Protein AF-A0A847WVZ4-F1 (afdb_monomer_lite)

pLDDT: mean 89.69, std 7.44, range [55.19, 97.31]

Radius of gyration: 20.36 Å; chains: 1; bounding box: 40×24×49 Å

Foldseek 3Di:
DWFWKAAPPPRDIDTDPDDDCADPVPRDSRMDTDRCPVVDDDDDDDPQVVVLVVVCVVPVVCVPPDDDGD

Secondary structure (DSSP, 8-state):
--EEEEETTT--EEEESS--SS-TTT--S-EEEETTTTTS------HHHHHHHHHHHH-GGGTTS-----

Structure (mmCIF, N/CA/C/O backbone):
data_AF-A0A847WVZ4-F1
#
_entry.id   AF-A0A847WVZ4-F1
#
loop_
_atom_site.group_PDB
_atom_site.id
_atom_site.type_symbol
_atom_site.label_atom_id
_atom_site.label_alt_id
_atom_site.label_comp_id
_atom_site.label_asym_id
_atom_site.label_entity_id
_atom_site.label_seq_id
_atom_site.pdbx_PDB_ins_code
_atom_site.Cartn_x
_atom_site.Cartn_y
_atom_site.Cartn_z
_atom_site.occupancy
_atom_site.B_iso_or_equiv
_atom_site.auth_seq_id
_atom_site.auth_comp_id
_atom_site.auth_asym_id
_atom_site.auth_atom_id
_atom_site.pdbx_PDB_model_num
ATOM 1 N N . MET A 1 1 ? 18.493 -5.472 -13.946 1.00 55.19 1 MET A N 1
ATOM 2 C CA . MET A 1 1 ? 17.547 -5.760 -15.039 1.00 55.19 1 MET A CA 1
ATOM 3 C C . MET A 1 1 ? 16.481 -4.678 -15.041 1.00 55.19 1 MET A C 1
ATOM 5 O O . MET A 1 1 ? 16.460 -3.860 -14.127 1.00 55.19 1 MET A O 1
ATOM 9 N N . ALA A 1 2 ? 15.694 -4.622 -16.107 1.00 67.44 2 ALA A N 1
ATOM 10 C CA . ALA A 1 2 ? 14.441 -3.885 -16.164 1.00 67.44 2 ALA A CA 1
ATOM 11 C C . ALA A 1 2 ? 13.541 -4.281 -14.986 1.00 67.44 2 ALA A C 1
ATOM 13 O O . ALA A 1 2 ? 13.394 -5.477 -14.760 1.00 67.44 2 ALA A O 1
ATOM 14 N N . GLY A 1 3 ? 12.962 -3.318 -14.271 1.00 84.31 3 GLY A N 1
ATOM 15 C CA . GLY A 1 3 ? 12.141 -3.589 -13.091 1.00 84.31 3 GLY A CA 1
ATOM 16 C C . GLY A 1 3 ? 10.946 -2.649 -13.001 1.00 84.31 3 GLY A C 1
ATOM 17 O O . GLY A 1 3 ? 10.898 -1.604 -13.669 1.00 84.31 3 GLY A O 1
ATOM 18 N N . ASP A 1 4 ? 9.982 -3.026 -12.172 1.00 92.69 4 ASP A N 1
ATOM 19 C CA . ASP A 1 4 ? 8.824 -2.198 -11.874 1.00 92.69 4 ASP A CA 1
ATOM 20 C C . ASP A 1 4 ? 9.228 -1.024 -10.995 1.00 92.69 4 ASP A C 1
ATOM 22 O O . ASP A 1 4 ? 10.063 -1.154 -10.098 1.00 92.69 4 ASP A O 1
ATOM 26 N N . TRP A 1 5 ? 8.648 0.143 -11.257 1.00 94.19 5 TRP A N 1
ATOM 27 C CA . TRP A 1 5 ? 8.978 1.379 -10.568 1.00 94.19 5 TRP A CA 1
ATOM 28 C C . TRP A 1 5 ? 7.738 2.104 -10.052 1.00 94.19 5 TRP A C 1
ATOM 30 O O . TRP A 1 5 ? 6.665 2.052 -10.650 1.00 94.19 5 TRP A O 1
ATOM 40 N N . VAL A 1 6 ? 7.910 2.838 -8.951 1.00 94.94 6 VAL A N 1
ATOM 41 C CA . VAL A 1 6 ? 6.910 3.756 -8.391 1.00 94.94 6 VAL A CA 1
ATOM 42 C C . VAL A 1 6 ? 7.574 5.051 -7.935 1.00 94.94 6 VAL A C 1
ATOM 44 O O . VAL A 1 6 ? 8.645 5.050 -7.318 1.00 94.94 6 VAL A O 1
ATOM 47 N N . CYS A 1 7 ? 6.946 6.183 -8.239 1.00 96.62 7 CYS A N 1
ATOM 48 C CA . CYS A 1 7 ? 7.349 7.490 -7.740 1.00 96.62 7 CYS A CA 1
ATOM 49 C C . CYS A 1 7 ? 6.731 7.748 -6.363 1.00 96.62 7 CYS A C 1
ATOM 51 O O . CYS A 1 7 ? 5.515 7.714 -6.207 1.00 96.62 7 CYS A O 1
ATOM 53 N N . ARG A 1 8 ? 7.553 8.094 -5.369 1.00 95.94 8 ARG A N 1
ATOM 54 C CA . ARG A 1 8 ? 7.071 8.386 -4.008 1.00 95.94 8 ARG A CA 1
ATOM 55 C C . ARG A 1 8 ? 6.353 9.726 -3.854 1.00 95.94 8 ARG A C 1
ATOM 57 O O . ARG A 1 8 ? 5.794 9.958 -2.789 1.00 95.94 8 ARG A O 1
ATOM 64 N N . ASP A 1 9 ? 6.394 10.585 -4.871 1.00 97.00 9 ASP A N 1
ATOM 65 C CA . ASP A 1 9 ? 5.848 11.943 -4.774 1.00 97.00 9 ASP A CA 1
ATOM 66 C C . ASP A 1 9 ? 4.531 12.101 -5.545 1.00 97.00 9 ASP A C 1
ATOM 68 O O . ASP A 1 9 ? 3.622 12.759 -5.060 1.00 97.00 9 ASP A O 1
ATOM 72 N N . CYS A 1 10 ? 4.404 11.488 -6.727 1.00 97.31 10 CYS A N 1
ATOM 73 C CA . CYS A 1 10 ? 3.176 11.559 -7.536 1.00 97.31 10 CYS A CA 1
ATOM 74 C C . CYS A 1 10 ? 2.475 10.210 -7.725 1.00 97.31 10 CYS A C 1
ATOM 76 O O . CYS A 1 10 ? 1.480 10.143 -8.437 1.00 97.31 10 CYS A O 1
ATOM 78 N N . LEU A 1 11 ? 3.014 9.134 -7.143 1.00 95.88 11 LEU A N 1
ATOM 79 C CA . LEU A 1 11 ? 2.477 7.770 -7.218 1.00 95.88 11 LEU A CA 1
ATOM 80 C C . LEU A 1 11 ? 2.388 7.166 -8.630 1.00 95.88 11 LEU A C 1
ATOM 82 O O . LEU A 1 11 ? 1.938 6.035 -8.774 1.00 95.88 11 LEU A O 1
ATOM 86 N N . SER A 1 12 ? 2.874 7.863 -9.664 1.00 95.62 12 SER A N 1
ATOM 87 C CA . SER A 1 12 ? 3.032 7.290 -11.002 1.00 95.62 12 SER A CA 1
ATOM 88 C C . SER A 1 12 ? 3.939 6.059 -10.943 1.00 95.62 12 SER A C 1
ATOM 90 O O . SER A 1 12 ? 4.965 6.069 -10.253 1.00 95.62 12 SER A O 1
ATOM 92 N N . SER A 1 13 ? 3.550 5.011 -11.661 1.00 94.50 13 SER A N 1
ATOM 93 C CA . SER A 1 13 ? 4.221 3.718 -11.682 1.00 94.50 13 SER A CA 1
ATOM 94 C C . SER A 1 13 ? 4.219 3.092 -13.074 1.00 94.50 13 SER A C 1
ATOM 96 O O . SER A 1 13 ? 3.510 3.534 -13.980 1.00 94.50 13 SER A O 1
ATOM 98 N N . GLY A 1 14 ? 5.031 2.052 -13.249 1.00 92.56 14 GLY A N 1
ATOM 99 C CA . GLY A 1 14 ? 5.019 1.202 -14.436 1.00 92.56 14 GLY A CA 1
ATOM 100 C C . GLY A 1 14 ? 6.236 0.289 -14.487 1.00 92.56 14 GLY A C 1
ATOM 101 O O . GLY A 1 14 ? 6.996 0.208 -13.528 1.00 92.56 14 GLY A O 1
ATOM 102 N N . SER A 1 15 ? 6.467 -0.334 -15.637 1.00 91.62 15 SER A N 1
ATOM 103 C CA . SER A 1 15 ? 7.660 -1.150 -15.891 1.00 91.62 15 SER A CA 1
ATOM 104 C C . SER A 1 15 ? 8.641 -0.392 -16.790 1.00 91.62 15 SER A C 1
ATOM 106 O O . SER A 1 15 ? 8.250 0.475 -17.580 1.00 91.62 15 SER A O 1
ATOM 108 N N . SER A 1 16 ? 9.942 -0.653 -16.660 1.00 86.56 16 SER A N 1
ATOM 109 C CA . SER A 1 16 ? 10.964 0.017 -17.474 1.00 86.56 16 SER A CA 1
ATOM 110 C C . SER A 1 16 ? 12.108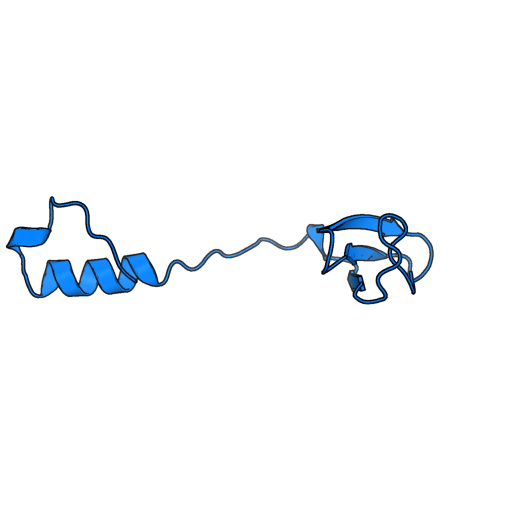 -0.916 -17.828 1.00 86.56 16 SER A C 1
ATOM 112 O O . SER A 1 16 ? 12.688 -1.520 -16.934 1.00 86.56 16 SER A O 1
ATOM 114 N N . ALA A 1 17 ? 12.489 -0.951 -19.112 1.00 84.12 17 ALA A N 1
ATOM 115 C CA . ALA A 1 17 ? 13.631 -1.720 -19.617 1.00 84.12 17 ALA A CA 1
ATOM 116 C C . ALA A 1 17 ? 14.974 -1.304 -18.974 1.00 84.12 17 ALA A C 1
ATOM 118 O O . ALA A 1 17 ? 15.912 -2.095 -18.876 1.00 84.12 17 ALA A O 1
ATOM 119 N N . THR A 1 18 ? 15.064 -0.049 -18.531 1.00 85.50 18 THR A N 1
ATOM 120 C CA . THR A 1 18 ? 16.248 0.555 -17.912 1.00 85.50 18 THR A CA 1
ATOM 121 C C . THR A 1 18 ? 15.904 1.185 -16.564 1.00 85.50 18 THR A C 1
ATOM 123 O O . THR A 1 18 ? 14.763 1.596 -16.325 1.00 85.50 18 THR A O 1
ATOM 126 N N . LEU A 1 19 ? 16.901 1.288 -15.678 1.00 80.75 19 LEU A N 1
ATOM 127 C CA . LEU A 1 19 ? 16.749 1.955 -14.384 1.00 80.75 19 LEU A CA 1
ATOM 128 C C . LEU A 1 19 ? 16.406 3.436 -14.584 1.00 80.75 19 LEU A C 1
ATOM 130 O O . LEU A 1 19 ? 17.163 4.185 -15.208 1.00 80.75 19 LEU A O 1
ATOM 134 N N . ARG A 1 20 ? 15.274 3.873 -14.024 1.00 82.69 20 ARG A N 1
ATOM 135 C CA . ARG A 1 20 ? 14.848 5.274 -14.091 1.00 82.69 20 ARG A CA 1
ATOM 136 C C . ARG A 1 20 ? 15.488 6.083 -12.971 1.00 82.69 20 ARG A C 1
ATOM 138 O O . ARG A 1 20 ? 15.316 5.776 -11.798 1.00 82.69 20 ARG A O 1
ATOM 145 N N . GLN A 1 21 ? 16.168 7.161 -13.350 1.00 89.62 21 GLN A N 1
ATOM 146 C CA . GLN A 1 21 ? 16.743 8.130 -12.410 1.00 89.62 21 GLN A CA 1
ATOM 147 C C . GLN A 1 21 ? 15.740 9.226 -12.009 1.00 89.62 21 GLN A C 1
ATOM 149 O O . GLN A 1 21 ? 15.883 9.844 -10.957 1.00 89.62 21 GLN A O 1
ATOM 154 N N . ARG A 1 22 ? 14.729 9.497 -12.853 1.00 93.88 22 ARG A N 1
ATOM 155 C CA . ARG A 1 22 ? 13.697 10.523 -12.621 1.00 93.88 22 ARG A CA 1
ATOM 156 C C . ARG A 1 22 ? 12.321 10.079 -13.095 1.00 93.88 22 ARG A C 1
ATOM 158 O O . ARG A 1 22 ? 12.199 9.350 -14.081 1.00 93.88 22 ARG A O 1
ATOM 165 N N . CYS A 1 23 ? 11.296 10.518 -12.369 1.00 95.25 23 CYS A N 1
ATOM 166 C CA . CYS A 1 23 ? 9.907 10.219 -12.686 1.00 95.25 23 CYS A CA 1
ATOM 167 C C . CYS A 1 23 ? 9.517 10.901 -14.007 1.00 95.25 23 CYS A C 1
ATOM 169 O O . CYS A 1 23 ? 9.700 12.114 -14.117 1.00 95.25 23 CYS A O 1
ATOM 171 N N . PRO A 1 24 ? 8.948 10.178 -14.988 1.00 93.19 24 PRO A N 1
ATOM 172 C CA . PRO A 1 24 ? 8.525 10.776 -16.255 1.00 93.19 24 PRO A CA 1
ATOM 173 C C . PRO A 1 24 ? 7.320 11.715 -16.102 1.00 93.19 24 PRO A C 1
ATOM 175 O O . PRO A 1 24 ? 7.131 12.589 -16.937 1.00 93.19 24 PRO A O 1
ATOM 178 N N . SER A 1 25 ? 6.522 11.555 -15.040 1.00 95.94 25 SER A N 1
ATOM 179 C CA . SER A 1 25 ? 5.328 12.373 -14.811 1.00 95.94 25 SER A CA 1
ATOM 180 C C . SER A 1 25 ? 5.613 13.674 -14.057 1.00 95.94 25 SER A C 1
ATOM 182 O O . SER A 1 25 ? 4.948 14.668 -14.318 1.00 95.94 25 SER A O 1
ATOM 184 N N . CYS A 1 26 ? 6.552 13.680 -13.103 1.00 97.12 26 CYS A N 1
ATOM 185 C CA . CYS A 1 26 ? 6.786 14.841 -12.227 1.00 97.12 26 CYS A CA 1
ATOM 186 C C . CYS A 1 26 ? 8.260 15.256 -12.081 1.00 97.12 26 CYS A C 1
ATOM 188 O O . CYS A 1 26 ? 8.565 16.184 -11.339 1.00 97.12 26 CYS A O 1
ATOM 190 N N . GLY A 1 27 ? 9.203 14.556 -12.720 1.00 95.81 27 GLY A N 1
ATOM 191 C CA . GLY A 1 27 ? 10.640 14.859 -12.654 1.00 95.81 27 GLY A CA 1
ATOM 192 C C . GLY A 1 27 ? 11.337 14.521 -11.327 1.00 95.81 27 GLY A C 1
ATOM 193 O O . GLY A 1 27 ? 12.566 14.641 -11.233 1.00 95.81 27 GLY A O 1
ATOM 194 N N . SER A 1 28 ? 10.588 14.067 -10.314 1.00 96.50 28 SER A N 1
ATOM 195 C CA . SER A 1 28 ? 11.129 13.707 -9.001 1.00 96.50 28 SER A CA 1
ATOM 196 C C . SER A 1 28 ? 12.213 12.622 -9.096 1.00 96.50 28 SER A C 1
ATOM 198 O O . SER A 1 28 ? 12.035 11.647 -9.835 1.00 96.50 28 SER A O 1
ATOM 200 N N . PRO A 1 29 ? 13.312 12.740 -8.325 1.00 95.56 29 PRO A N 1
ATOM 201 C CA . PRO A 1 29 ? 14.319 11.690 -8.201 1.00 95.56 29 PRO A CA 1
ATOM 202 C C . PRO A 1 29 ? 13.905 10.565 -7.231 1.00 95.56 29 PRO A C 1
ATOM 204 O O . PRO A 1 29 ? 14.616 9.572 -7.100 1.00 95.56 29 PRO A O 1
ATOM 207 N N . ARG A 1 30 ? 12.779 10.692 -6.510 1.00 96.06 30 ARG A N 1
ATOM 208 C CA . ARG A 1 30 ? 12.340 9.745 -5.466 1.00 96.06 30 ARG A CA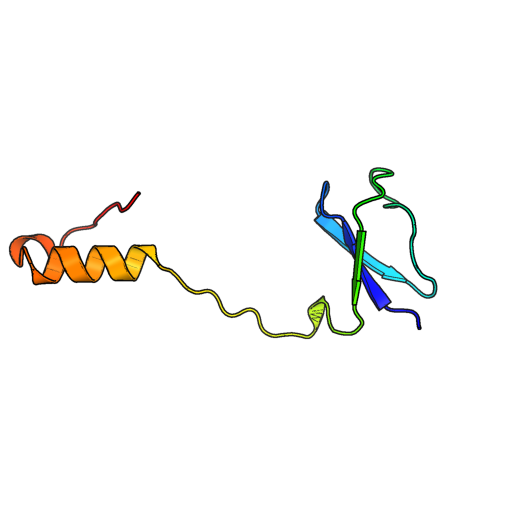 1
ATOM 209 C C . ARG A 1 30 ? 11.587 8.553 -6.061 1.00 96.06 30 ARG A C 1
ATOM 211 O O . ARG A 1 30 ? 10.412 8.333 -5.765 1.00 96.06 30 ARG A O 1
ATOM 218 N N . ILE A 1 31 ? 12.269 7.779 -6.901 1.00 94.75 31 ILE A N 1
ATOM 219 C CA . ILE A 1 31 ? 11.744 6.536 -7.481 1.00 94.75 31 ILE A CA 1
ATOM 220 C C . ILE A 1 31 ? 12.236 5.327 -6.683 1.00 94.75 31 ILE A C 1
ATOM 222 O O . ILE A 1 31 ? 13.389 5.271 -6.254 1.00 94.75 31 ILE A O 1
ATOM 226 N N . ARG A 1 32 ? 11.361 4.336 -6.497 1.00 93.12 32 ARG A N 1
ATOM 227 C CA . ARG A 1 32 ? 11.732 2.980 -6.073 1.00 93.12 32 ARG A CA 1
ATOM 228 C C . ARG A 1 32 ? 11.563 2.029 -7.244 1.00 93.12 32 ARG A C 1
ATOM 230 O O . ARG A 1 32 ? 10.580 2.158 -7.959 1.00 93.12 32 ARG A O 1
ATOM 237 N N . THR A 1 33 ? 12.524 1.126 -7.427 1.00 91.44 33 THR A N 1
ATOM 238 C CA . THR A 1 33 ? 12.485 0.081 -8.458 1.00 91.44 33 THR A CA 1
ATOM 239 C C . THR A 1 33 ? 12.710 -1.269 -7.789 1.00 91.44 33 THR A C 1
ATOM 241 O O . THR A 1 33 ? 13.634 -1.379 -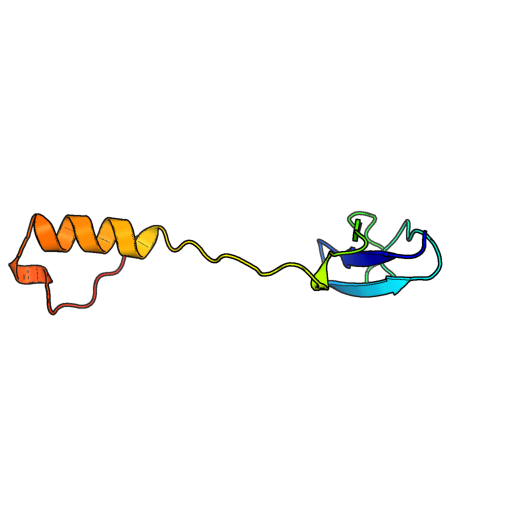6.981 1.00 91.44 33 THR A O 1
ATOM 244 N N . HIS A 1 34 ? 11.873 -2.256 -8.089 1.00 88.56 34 HIS A N 1
ATOM 245 C CA . HIS A 1 34 ? 12.014 -3.628 -7.604 1.00 88.56 34 HIS A CA 1
ATOM 246 C C . HIS A 1 34 ? 11.304 -4.585 -8.564 1.00 88.56 34 HIS A C 1
ATOM 248 O O . HIS A 1 34 ? 10.231 -4.255 -9.060 1.00 88.56 34 HIS A O 1
ATOM 254 N N . ASP A 1 35 ? 11.866 -5.767 -8.807 1.00 88.50 35 ASP A N 1
ATOM 255 C CA . ASP A 1 35 ? 11.309 -6.714 -9.786 1.00 88.50 35 ASP A CA 1
ATOM 256 C C . ASP A 1 35 ? 9.946 -7.276 -9.339 1.00 88.50 35 ASP A C 1
ATOM 258 O O . ASP A 1 35 ? 9.095 -7.582 -10.163 1.00 88.50 35 ASP A O 1
ATOM 262 N N . GLU A 1 36 ? 9.708 -7.342 -8.028 1.00 88.88 36 GLU A N 1
ATOM 263 C CA . GLU A 1 36 ? 8.445 -7.818 -7.440 1.00 88.88 36 GLU A CA 1
ATOM 264 C C . GLU A 1 36 ? 7.556 -6.683 -6.895 1.00 88.88 36 GLU A C 1
ATOM 266 O O . GLU A 1 36 ? 6.652 -6.936 -6.100 1.00 88.88 36 GLU A O 1
ATOM 271 N N . LEU A 1 37 ? 7.807 -5.420 -7.269 1.00 89.12 37 LEU A N 1
ATOM 272 C CA . LEU A 1 37 ? 7.147 -4.245 -6.669 1.00 89.12 37 LEU A CA 1
ATOM 273 C C . LEU A 1 37 ? 5.610 -4.333 -6.673 1.00 89.12 37 LEU A C 1
ATOM 275 O O . LEU A 1 37 ? 4.974 -3.885 -5.720 1.00 89.12 37 LEU A O 1
ATOM 279 N N . PHE A 1 38 ? 5.032 -4.916 -7.725 1.00 88.69 38 PHE A N 1
ATOM 280 C CA . PHE A 1 38 ? 3.589 -5.146 -7.863 1.00 88.69 38 PHE A CA 1
ATOM 281 C C . PHE A 1 38 ? 3.199 -6.630 -7.799 1.00 88.69 38 PHE A C 1
ATOM 283 O O . PHE A 1 38 ? 2.032 -6.964 -7.981 1.00 88.69 38 PHE A O 1
ATOM 290 N N . GLY A 1 39 ? 4.167 -7.518 -7.554 1.00 88.69 39 GLY A N 1
ATOM 291 C CA . GLY A 1 39 ? 3.958 -8.966 -7.479 1.00 88.69 39 GLY A CA 1
ATOM 292 C C . GLY A 1 39 ? 3.752 -9.491 -6.057 1.00 88.69 39 GLY A C 1
ATOM 293 O O . GLY A 1 39 ? 3.210 -10.581 -5.879 1.00 88.69 39 GLY A O 1
ATOM 294 N N . LEU A 1 40 ? 4.166 -8.732 -5.038 1.00 85.81 40 LEU A N 1
ATOM 295 C CA . LEU A 1 40 ? 4.021 -9.135 -3.641 1.00 85.81 40 LEU A CA 1
ATOM 296 C C . LEU A 1 40 ? 2.612 -8.855 -3.106 1.00 85.81 40 LEU A C 1
ATOM 298 O O . LEU A 1 40 ? 2.001 -7.825 -3.387 1.00 85.81 40 LEU A O 1
ATOM 302 N N . SER A 1 41 ? 2.121 -9.764 -2.263 1.00 85.94 41 SER A N 1
ATOM 303 C CA . SER A 1 41 ? 0.891 -9.541 -1.499 1.00 85.94 41 SER A CA 1
ATOM 304 C C . SER A 1 41 ? 1.113 -8.463 -0.438 1.00 85.94 41 SER A C 1
ATOM 306 O O . SER A 1 41 ? 2.099 -8.499 0.299 1.00 85.94 41 SER A O 1
ATOM 308 N N . ILE A 1 42 ? 0.178 -7.520 -0.330 1.00 83.50 42 ILE A N 1
ATOM 309 C CA . ILE A 1 42 ? 0.205 -6.486 0.707 1.00 83.50 42 ILE A CA 1
ATOM 310 C C . ILE A 1 42 ? -0.549 -7.012 1.929 1.00 83.50 42 ILE A C 1
ATOM 312 O O . ILE A 1 42 ? -1.757 -7.231 1.870 1.00 83.50 42 ILE A O 1
ATOM 316 N N . ALA A 1 43 ? 0.160 -7.186 3.044 1.00 81.69 43 ALA A N 1
ATOM 317 C CA . ALA A 1 43 ? -0.468 -7.417 4.339 1.00 81.69 43 ALA A CA 1
ATOM 318 C C . ALA A 1 43 ? -0.857 -6.067 4.957 1.00 81.69 43 ALA A C 1
ATOM 320 O O . ALA A 1 43 ? 0.007 -5.243 5.259 1.00 81.69 43 ALA A O 1
ATOM 321 N N . HIS A 1 44 ? -2.157 -5.836 5.130 1.00 80.62 44 HIS A N 1
ATOM 322 C CA . HIS A 1 44 ? -2.670 -4.691 5.874 1.00 80.62 44 HIS A CA 1
ATOM 323 C C . HIS A 1 44 ? -2.834 -5.089 7.343 1.00 80.62 44 HIS A C 1
ATOM 325 O O . HIS A 1 44 ? -3.550 -6.042 7.648 1.00 80.62 44 HIS A O 1
ATOM 331 N N . VAL A 1 45 ? -2.148 -4.381 8.238 1.00 78.94 45 VAL A N 1
ATOM 332 C CA . VAL A 1 45 ? -2.293 -4.549 9.685 1.00 78.94 45 VAL A CA 1
ATOM 333 C C . VAL A 1 45 ? -3.002 -3.319 10.212 1.00 78.94 45 VAL A C 1
ATOM 335 O O . VAL A 1 45 ? -2.449 -2.221 10.162 1.00 78.94 45 VAL A O 1
ATOM 338 N N . ASP A 1 46 ? -4.217 -3.526 10.700 1.00 82.44 46 ASP A N 1
ATOM 339 C CA . ASP A 1 46 ? -4.996 -2.479 11.330 1.00 82.44 46 ASP A CA 1
ATOM 340 C C . ASP A 1 46 ? -4.745 -2.485 12.844 1.00 82.44 46 ASP A C 1
ATOM 342 O O . ASP A 1 46 ? -5.175 -3.385 13.573 1.00 82.44 46 ASP A O 1
ATOM 346 N N . CYS A 1 47 ? -3.971 -1.507 13.309 1.00 81.06 47 CYS A N 1
ATOM 347 C CA . CYS A 1 47 ? -3.658 -1.354 14.725 1.00 81.06 47 CYS A CA 1
ATOM 348 C C . CYS A 1 47 ? -4.804 -0.692 15.501 1.00 81.06 47 CYS A C 1
ATOM 350 O O . CYS A 1 47 ? -4.870 -0.855 16.719 1.00 81.06 47 CYS A O 1
ATOM 352 N N . ASP A 1 48 ? -5.698 0.046 14.838 1.00 85.06 48 ASP A N 1
ATOM 353 C CA . ASP A 1 48 ? -6.773 0.764 15.523 1.00 85.06 48 ASP A CA 1
ATOM 354 C C . ASP A 1 48 ? -7.865 -0.203 16.014 1.00 85.06 48 ASP A C 1
ATOM 356 O O . ASP A 1 48 ? -8.321 -0.112 17.159 1.00 85.06 48 ASP A O 1
ATOM 360 N N . ALA A 1 49 ? -8.144 -1.246 15.230 1.00 84.50 49 ALA A N 1
ATOM 361 C CA . ALA A 1 49 ? -9.075 -2.310 15.577 1.00 84.50 49 ALA A CA 1
ATOM 362 C C . ALA A 1 49 ? -8.616 -3.095 16.816 1.00 84.50 49 ALA A C 1
ATOM 364 O O . ALA A 1 49 ? -9.439 -3.564 17.615 1.00 84.50 49 ALA A O 1
ATOM 365 N N . PHE A 1 50 ? -7.298 -3.210 17.018 1.00 86.88 50 PHE A N 1
ATOM 366 C CA . PHE A 1 50 ? -6.733 -3.788 18.234 1.00 86.88 50 PHE A CA 1
ATOM 367 C C . PHE A 1 50 ? -7.045 -2.924 19.461 1.00 86.88 50 PHE A C 1
ATOM 369 O O . PHE A 1 50 ? -7.579 -3.440 20.444 1.00 86.88 50 PHE A O 1
ATOM 376 N N . PHE A 1 51 ? -6.785 -1.616 19.402 1.00 89.50 51 PHE A N 1
ATOM 377 C CA . PHE A 1 51 ? -7.092 -0.708 20.512 1.00 89.50 51 PHE A CA 1
ATOM 378 C C . PHE A 1 51 ? -8.596 -0.655 20.805 1.00 89.50 51 PHE A C 1
ATOM 380 O O . PHE A 1 51 ? -8.993 -0.775 21.962 1.00 89.50 51 PHE A O 1
ATOM 387 N N . ALA A 1 52 ? -9.447 -0.617 19.774 1.00 91.69 52 ALA A N 1
ATOM 388 C CA . ALA A 1 52 ? -10.897 -0.711 19.947 1.00 91.69 52 ALA A CA 1
ATOM 389 C C . ALA A 1 52 ? -11.320 -2.001 20.674 1.00 91.69 52 ALA A C 1
ATOM 391 O O . ALA A 1 52 ? -12.253 -1.991 21.477 1.00 91.69 52 ALA A O 1
ATOM 392 N N . SER A 1 53 ? -10.633 -3.119 20.421 1.00 91.19 53 SER A N 1
ATOM 393 C CA . SER A 1 53 ? -10.912 -4.397 21.087 1.00 91.19 53 SER A CA 1
ATOM 394 C C . SER A 1 53 ? -10.518 -4.390 22.568 1.00 91.19 53 SER A C 1
ATOM 396 O O . SER A 1 53 ? -11.206 -5.014 23.378 1.00 91.19 53 SER A O 1
ATOM 398 N N . VAL A 1 54 ? -9.446 -3.678 22.933 1.00 93.38 54 VAL A N 1
ATOM 399 C CA . VAL A 1 54 ? -9.041 -3.477 24.334 1.00 93.38 54 VAL A CA 1
ATOM 400 C C . VAL A 1 54 ? -10.099 -2.660 25.076 1.00 93.38 54 VAL A C 1
ATOM 402 O O . VAL A 1 54 ? -10.598 -3.116 26.102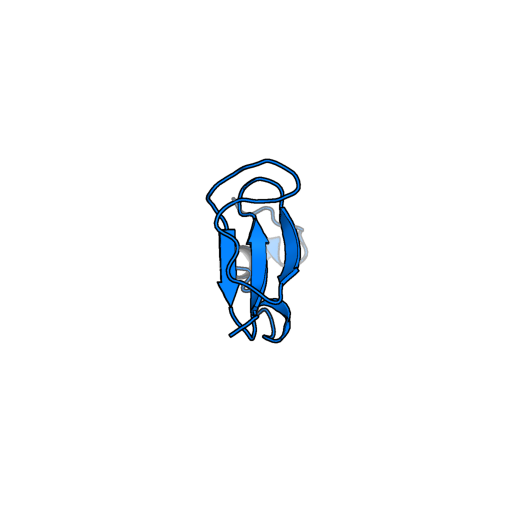 1.00 93.38 54 VAL A O 1
ATOM 405 N N . GLU A 1 55 ? -10.535 -1.534 24.509 1.00 94.88 55 GLU A N 1
ATOM 406 C CA . GLU A 1 55 ? -11.563 -0.679 25.123 1.00 94.88 55 GLU A CA 1
ATOM 407 C C . GLU A 1 55 ? -12.898 -1.418 25.311 1.00 94.88 55 GLU A C 1
ATOM 409 O O . GLU A 1 55 ? -13.504 -1.355 26.375 1.00 94.88 55 GLU A O 1
ATOM 414 N N . LYS A 1 56 ? -13.341 -2.212 24.325 1.00 94.88 56 LYS A N 1
ATOM 415 C CA . LYS A 1 56 ? -14.565 -3.038 24.444 1.00 94.88 56 LYS A CA 1
ATOM 416 C C . LYS A 1 56 ? -14.464 -4.157 25.481 1.00 94.88 56 LYS A C 1
ATOM 418 O O . LYS A 1 56 ? -15.490 -4.659 25.955 1.00 94.88 56 LYS A O 1
ATOM 423 N N . ARG A 1 57 ? -13.249 -4.633 25.761 1.00 94.94 57 ARG A N 1
ATOM 424 C CA . ARG A 1 57 ? -13.001 -5.635 26.802 1.00 94.94 57 ARG A CA 1
ATOM 425 C C . ARG A 1 57 ? -13.094 -4.986 28.178 1.00 94.94 57 ARG A C 1
ATOM 427 O O . ARG A 1 57 ? -13.724 -5.571 29.058 1.00 94.94 57 ARG A O 1
ATOM 434 N N . ASP A 1 58 ? -12.479 -3.818 28.330 1.00 96.06 58 ASP A N 1
ATOM 435 C CA . ASP A 1 58 ? -12.350 -3.122 29.609 1.00 96.06 58 ASP A CA 1
ATOM 436 C C . ASP A 1 58 ? -13.657 -2.398 29.995 1.00 96.06 58 ASP A C 1
ATOM 438 O O . ASP A 1 58 ? -14.054 -2.453 31.159 1.00 96.06 58 ASP A O 1
ATOM 442 N N . ASP A 1 59 ? -14.397 -1.848 29.022 1.00 96.56 59 ASP A N 1
ATOM 443 C CA . ASP A 1 59 ? -15.783 -1.381 29.169 1.00 96.56 59 ASP A CA 1
ATOM 444 C C . ASP A 1 59 ? -16.748 -2.205 28.283 1.00 96.56 59 ASP A C 1
ATOM 446 O O . ASP A 1 59 ? -16.973 -1.902 27.102 1.00 96.56 59 ASP A O 1
ATOM 450 N N . PRO A 1 60 ? -17.400 -3.239 28.855 1.00 95.75 60 PRO A N 1
ATOM 451 C CA . PRO A 1 60 ? -18.361 -4.074 28.138 1.00 95.75 60 PRO A CA 1
ATOM 452 C C . PRO A 1 60 ? -19.562 -3.316 27.555 1.00 95.75 60 PRO A C 1
ATOM 454 O O . PRO A 1 60 ? -20.220 -3.843 26.656 1.00 95.75 60 PRO A O 1
ATOM 457 N N . SER A 1 61 ? -19.860 -2.097 28.024 1.00 97.00 61 SER A N 1
ATOM 458 C CA . SER A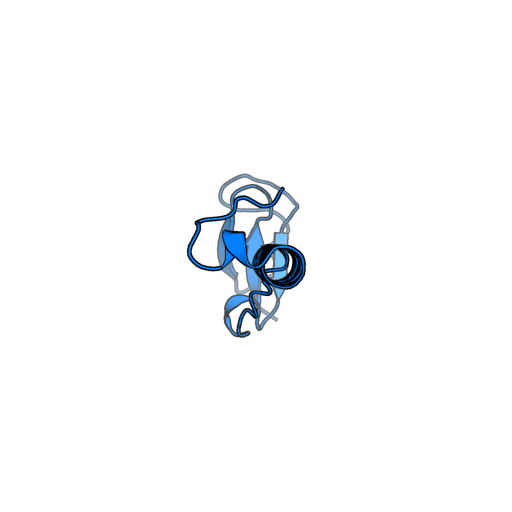 1 61 ? -20.956 -1.274 27.497 1.00 97.00 61 SER A CA 1
ATOM 459 C C . SER A 1 61 ? -20.682 -0.725 26.088 1.00 97.00 61 SER A C 1
ATOM 461 O O . SER A 1 61 ? -21.591 -0.183 25.448 1.00 97.00 61 SER A O 1
ATOM 463 N N . LEU A 1 62 ? -19.443 -0.855 25.598 1.00 95.12 62 LEU A N 1
ATOM 464 C CA . LEU A 1 62 ? -18.995 -0.392 24.282 1.00 95.12 62 LEU A CA 1
ATOM 465 C C . LEU A 1 62 ? -19.034 -1.481 23.199 1.00 95.12 62 LEU A C 1
ATOM 467 O O . LEU A 1 62 ? -18.787 -1.181 22.031 1.00 95.12 62 LEU A O 1
ATOM 471 N N . ARG A 1 63 ? -19.345 -2.739 23.545 1.00 93.00 63 ARG A N 1
ATOM 472 C CA . ARG A 1 63 ? -19.236 -3.889 22.622 1.00 93.00 63 ARG A CA 1
ATOM 473 C C . ARG A 1 63 ? -19.964 -3.684 21.296 1.00 93.00 63 ARG A C 1
ATOM 475 O O . ARG A 1 63 ? -19.358 -3.872 20.238 1.00 93.00 63 ARG A O 1
ATOM 482 N N . ASP A 1 64 ? -21.197 -3.199 21.366 1.00 94.12 64 ASP A N 1
ATOM 483 C CA . ASP A 1 64 ? -22.077 -3.008 20.208 1.00 94.12 64 ASP A CA 1
ATOM 484 C C . ASP A 1 64 ? -22.133 -1.549 19.734 1.00 94.12 64 ASP A C 1
ATOM 486 O O . ASP A 1 64 ? -23.032 -1.154 18.992 1.00 94.12 64 ASP A O 1
ATOM 490 N N . LYS A 1 65 ? -21.171 -0.724 20.170 1.00 93.06 65 LYS A N 1
ATOM 491 C CA . LYS A 1 65 ? -21.066 0.681 19.775 1.00 93.06 65 LYS A CA 1
ATOM 492 C C . LYS A 1 65 ? -19.921 0.878 18.774 1.00 93.06 65 LYS A C 1
ATOM 494 O O . LYS A 1 65 ? -18.876 0.226 18.894 1.00 93.06 65 LYS A O 1
ATOM 499 N N . PRO A 1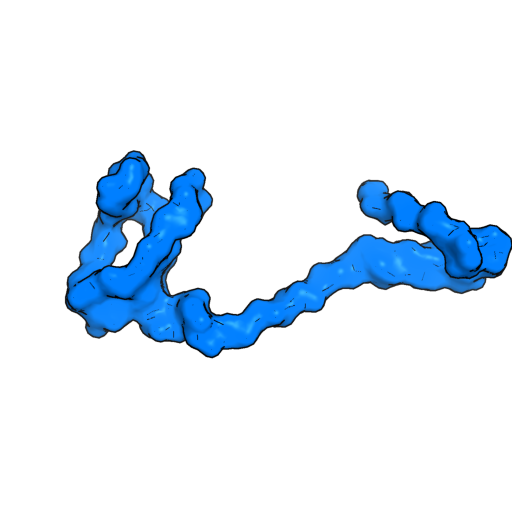 66 ? -20.093 1.771 17.784 1.00 91.06 66 PRO A N 1
ATOM 500 C CA . PRO A 1 66 ? -18.980 2.227 16.963 1.00 91.06 66 PRO A CA 1
ATOM 501 C C . PRO A 1 66 ? -17.977 2.987 17.843 1.00 91.06 66 PRO A C 1
ATOM 503 O O . PRO A 1 66 ? -18.374 3.822 18.656 1.00 91.06 66 PRO A O 1
ATOM 506 N N . LEU A 1 67 ? -16.687 2.686 17.680 1.00 89.50 67 LEU A N 1
ATOM 507 C CA . LEU A 1 67 ? -15.582 3.327 18.394 1.00 89.50 67 LEU A CA 1
ATOM 508 C C . LEU A 1 67 ? -14.652 3.983 17.385 1.00 89.50 67 LEU A C 1
ATOM 510 O O . LEU A 1 67 ? -14.300 3.374 16.378 1.00 89.50 67 LEU A O 1
ATOM 514 N N . ILE A 1 68 ? -14.270 5.220 17.676 1.00 89.81 68 ILE A N 1
ATOM 515 C CA . ILE A 1 68 ? -13.245 5.952 16.939 1.00 89.81 68 ILE A CA 1
ATOM 516 C C . ILE A 1 68 ? -11.976 5.884 17.783 1.00 89.81 68 ILE A C 1
ATOM 518 O O . ILE A 1 68 ? -12.022 6.202 18.970 1.00 89.81 68 ILE A O 1
ATOM 522 N N . ILE A 1 69 ? -10.870 5.471 17.170 1.00 82.38 69 ILE A N 1
ATOM 523 C CA . ILE A 1 69 ? -9.549 5.369 17.791 1.00 82.38 69 ILE A CA 1
ATOM 524 C C . ILE A 1 69 ? -8.605 6.310 17.037 1.00 82.38 69 ILE A C 1
ATOM 526 O O . ILE A 1 69 ? -8.627 6.344 15.806 1.00 82.38 69 ILE A O 1
ATOM 530 N N . GLY A 1 70 ? -7.803 7.085 17.767 1.00 71.62 70 GLY A N 1
ATOM 531 C CA . GLY A 1 70 ? -6.866 8.067 17.219 1.00 71.62 70 GLY A CA 1
ATOM 532 C C . GLY A 1 70 ? -5.904 8.585 18.271 1.00 71.62 70 GLY A C 1
ATOM 533 O O . GLY A 1 70 ? -6.316 8.649 19.451 1.00 71.62 70 GLY A O 1
#

Sequence (70 aa):
MAGDWVCRDCLSSGSSATLRQRCPSCGSPRIRTHDELFGLSIAHVDCDAFFASVEKRDDPSLRDKPLIIG